Protein AF-A0A947RHH9-F1 (afdb_monomer_lite)

Structure (mmCIF, N/CA/C/O backbone):
data_AF-A0A947RHH9-F1
#
_entry.id   AF-A0A947RHH9-F1
#
loop_
_atom_site.group_PDB
_atom_site.id
_atom_site.type_symbol
_atom_site.label_atom_id
_atom_site.label_alt_id
_atom_site.label_comp_id
_atom_site.label_asym_id
_atom_site.label_entity_id
_atom_site.label_seq_id
_atom_site.pdbx_PDB_ins_code
_atom_site.Cartn_x
_atom_site.Cartn_y
_atom_site.Cartn_z
_atom_site.occupancy
_atom_site.B_iso_or_equiv
_atom_site.auth_seq_id
_atom_site.auth_comp_id
_atom_site.auth_asym_id
_atom_site.auth_atom_id
_atom_site.pdbx_PDB_model_num
ATOM 1 N N . MET A 1 1 ? 3.949 0.072 -27.969 1.00 43.47 1 MET A N 1
ATOM 2 C CA . MET A 1 1 ? 3.757 -1.291 -27.431 1.00 43.47 1 MET A CA 1
ATOM 3 C C . MET A 1 1 ? 4.073 -1.220 -25.945 1.00 43.47 1 MET A C 1
ATOM 5 O O . MET A 1 1 ? 5.191 -0.847 -25.631 1.00 43.47 1 MET A O 1
ATOM 9 N N . ALA A 1 2 ? 3.102 -1.435 -25.051 1.00 54.56 2 ALA A N 1
ATOM 10 C CA . ALA A 1 2 ? 3.373 -1.432 -23.609 1.00 54.56 2 ALA A CA 1
ATOM 11 C C . ALA A 1 2 ? 4.197 -2.675 -23.248 1.00 54.56 2 ALA A C 1
ATOM 13 O O . ALA A 1 2 ? 3.841 -3.782 -23.668 1.00 54.56 2 ALA A O 1
ATOM 14 N N . SER A 1 3 ? 5.292 -2.489 -22.517 1.00 66.56 3 SER A N 1
ATOM 15 C CA . SER A 1 3 ? 6.204 -3.573 -22.138 1.00 66.56 3 SER A CA 1
ATOM 16 C C . SER A 1 3 ? 5.485 -4.575 -21.224 1.00 66.56 3 SER A C 1
ATOM 18 O O . SER A 1 3 ? 4.629 -4.181 -20.433 1.00 66.56 3 SER A O 1
ATOM 20 N N . GLU A 1 4 ? 5.823 -5.868 -21.274 1.00 70.56 4 GLU A N 1
ATOM 21 C CA . GLU A 1 4 ? 5.223 -6.898 -20.394 1.00 70.56 4 GLU A CA 1
ATOM 22 C C . GLU A 1 4 ? 5.277 -6.524 -18.903 1.00 70.56 4 GLU A C 1
ATOM 24 O O . GLU A 1 4 ? 4.344 -6.810 -18.152 1.00 70.56 4 GLU A O 1
ATOM 29 N N . ALA A 1 5 ? 6.323 -5.803 -18.491 1.00 71.81 5 ALA A N 1
ATOM 30 C CA . ALA A 1 5 ? 6.461 -5.254 -17.146 1.00 71.81 5 ALA A CA 1
ATOM 31 C C . ALA A 1 5 ? 5.322 -4.291 -16.763 1.00 71.81 5 ALA A C 1
ATOM 33 O O . ALA A 1 5 ? 4.863 -4.311 -15.625 1.00 71.81 5 ALA A O 1
ATOM 34 N N . GLU A 1 6 ? 4.825 -3.481 -17.701 1.00 74.62 6 GLU A N 1
ATOM 35 C CA . GLU A 1 6 ? 3.736 -2.531 -17.452 1.00 74.62 6 GLU A CA 1
ATOM 36 C C . GLU A 1 6 ? 2.391 -3.241 -17.316 1.00 74.62 6 GLU A C 1
ATOM 38 O O . GLU A 1 6 ? 1.621 -2.921 -16.416 1.00 74.62 6 GLU A O 1
ATOM 43 N N . LYS A 1 7 ? 2.136 -4.261 -18.144 1.00 79.94 7 LYS A N 1
ATOM 44 C CA . LYS A 1 7 ? 0.928 -5.092 -18.018 1.00 79.94 7 LYS A CA 1
ATOM 45 C C . LYS A 1 7 ? 0.902 -5.852 -16.694 1.00 79.94 7 LYS A C 1
ATOM 47 O O . LYS A 1 7 ? -0.148 -5.983 -16.068 1.00 79.94 7 LYS A O 1
ATOM 52 N N . LYS A 1 8 ? 2.063 -6.347 -16.257 1.00 81.38 8 LYS A N 1
ATOM 53 C CA . LYS A 1 8 ? 2.199 -7.054 -14.982 1.00 81.38 8 LYS A CA 1
ATOM 54 C C . LYS A 1 8 ? 1.969 -6.110 -13.803 1.00 81.38 8 LYS A C 1
ATOM 56 O O . LYS A 1 8 ? 1.177 -6.433 -12.927 1.00 81.38 8 LYS A O 1
ATOM 61 N N . LEU A 1 9 ? 2.573 -4.920 -13.844 1.00 81.25 9 LEU A N 1
ATOM 62 C CA . LEU A 1 9 ? 2.354 -3.848 -12.871 1.00 81.25 9 LEU A CA 1
ATOM 63 C C . LEU A 1 9 ? 0.873 -3.473 -12.771 1.00 81.25 9 LEU A C 1
ATOM 65 O O . LEU A 1 9 ? 0.335 -3.367 -11.675 1.00 81.25 9 LEU A O 1
ATOM 69 N N . GLU A 1 10 ? 0.206 -3.301 -13.910 1.00 85.88 10 GLU A N 1
ATOM 70 C CA . GLU A 1 10 ? -1.208 -2.948 -13.948 1.00 85.88 10 GLU A CA 1
ATOM 71 C C . GLU A 1 10 ? -2.089 -4.034 -13.342 1.00 85.88 10 GLU A C 1
ATOM 73 O O . GLU A 1 10 ? -2.969 -3.740 -12.531 1.00 85.88 10 GLU A O 1
ATOM 78 N N . SER A 1 11 ? -1.809 -5.298 -13.660 1.00 87.25 11 SER A N 1
ATOM 79 C CA . SER A 1 11 ? -2.517 -6.416 -13.050 1.00 87.25 11 SER A CA 1
ATOM 80 C C . SER A 1 11 ? -2.275 -6.514 -11.542 1.00 87.25 11 SER A C 1
ATOM 82 O O . SER A 1 11 ? -3.212 -6.861 -10.824 1.00 87.25 11 SER A O 1
ATOM 84 N N . ASP A 1 12 ? -1.059 -6.255 -11.063 1.00 85.69 12 ASP A N 1
ATOM 85 C CA . ASP A 1 12 ? -0.719 -6.302 -9.637 1.00 85.69 12 ASP A CA 1
ATOM 86 C C . ASP A 1 12 ? -1.417 -5.178 -8.868 1.00 85.69 12 ASP A C 1
ATOM 88 O O . ASP A 1 12 ? -2.119 -5.431 -7.890 1.00 85.69 12 ASP A O 1
ATOM 92 N N . VAL A 1 13 ? -1.327 -3.944 -9.372 1.00 87.38 13 VAL A N 1
ATOM 93 C CA . VAL A 1 13 ? -1.994 -2.775 -8.783 1.00 87.38 13 VAL A CA 1
ATOM 94 C C . VAL A 1 13 ? -3.509 -2.959 -8.794 1.00 87.38 13 VAL A C 1
ATOM 96 O O . VAL A 1 13 ? -4.170 -2.665 -7.801 1.00 87.38 13 VAL A O 1
ATOM 99 N N . LYS A 1 14 ? -4.076 -3.499 -9.877 1.00 88.12 14 LYS A N 1
ATOM 100 C CA . LYS A 1 14 ? -5.506 -3.807 -9.950 1.00 88.12 14 LYS A CA 1
ATOM 101 C C . LYS A 1 14 ? -5.931 -4.808 -8.887 1.00 88.12 14 LYS A C 1
ATOM 103 O O . LYS A 1 14 ? -6.891 -4.540 -8.173 1.00 88.12 14 LYS A O 1
ATOM 108 N N . LYS A 1 15 ? -5.218 -5.929 -8.759 1.00 87.75 15 LYS A N 1
ATOM 109 C CA . LYS A 1 15 ? -5.502 -6.938 -7.729 1.00 87.75 15 LYS A CA 1
ATOM 110 C C . LYS A 1 15 ? -5.378 -6.347 -6.333 1.00 87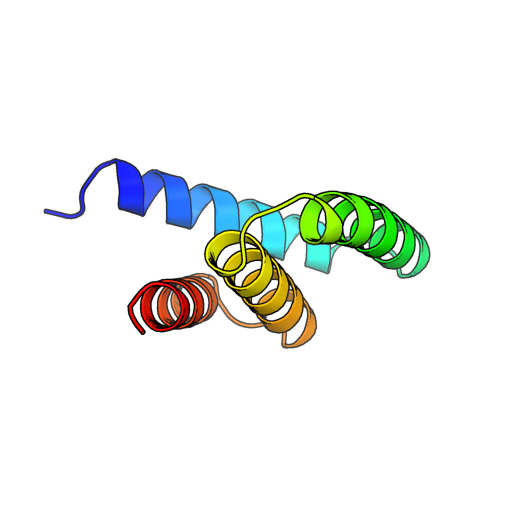.75 15 LYS A C 1
ATOM 112 O O . LYS A 1 15 ? -6.245 -6.578 -5.502 1.00 87.75 15 LYS A O 1
ATOM 117 N N . PHE A 1 16 ? -4.338 -5.554 -6.093 1.00 86.88 16 PHE A N 1
ATOM 118 C CA . PHE A 1 16 ? -4.127 -4.896 -4.814 1.00 86.88 16 PHE A CA 1
ATOM 119 C C . PHE A 1 16 ? -5.294 -3.979 -4.450 1.00 86.88 16 PHE A C 1
ATOM 121 O O . PHE A 1 16 ? -5.835 -4.094 -3.358 1.00 86.88 16 PHE A O 1
ATOM 128 N N . LEU A 1 17 ? -5.697 -3.085 -5.357 1.00 87.44 17 LEU A N 1
ATOM 129 C CA . LEU A 1 17 ? -6.785 -2.135 -5.116 1.00 87.44 17 LEU A CA 1
ATOM 130 C C . LEU A 1 17 ? -8.127 -2.845 -4.924 1.00 87.44 17 LEU A C 1
ATOM 132 O O . LEU A 1 17 ? -8.896 -2.462 -4.046 1.00 87.44 17 LEU A O 1
ATOM 136 N N . ASP A 1 18 ? -8.391 -3.885 -5.713 1.00 87.50 18 ASP A N 1
ATOM 137 C CA . ASP A 1 18 ? -9.617 -4.678 -5.625 1.00 87.50 18 ASP A CA 1
ATOM 138 C C . ASP A 1 18 ? -9.708 -5.415 -4.282 1.00 87.50 18 ASP A C 1
ATOM 140 O O . ASP A 1 18 ? -10.690 -5.259 -3.554 1.00 87.50 18 ASP A O 1
ATOM 144 N N . VAL A 1 19 ? -8.626 -6.096 -3.884 1.00 86.56 19 VAL A N 1
ATOM 145 C CA . VAL A 1 19 ? -8.515 -6.758 -2.578 1.00 86.56 19 VAL A CA 1
ATOM 146 C C . VAL A 1 19 ? -8.621 -5.729 -1.456 1.00 86.56 19 VAL A C 1
ATOM 148 O O . VAL A 1 19 ? -9.461 -5.867 -0.572 1.00 86.56 19 VAL A O 1
ATOM 151 N N . TYR A 1 20 ? -7.842 -4.649 -1.499 1.00 86.06 20 TYR A N 1
ATOM 152 C CA . TYR A 1 20 ? -7.849 -3.624 -0.455 1.00 86.06 20 TYR A CA 1
ATOM 153 C C . TYR A 1 20 ? -9.221 -2.962 -0.304 1.00 86.06 20 TYR A C 1
ATOM 155 O O . TYR A 1 20 ? -9.620 -2.625 0.808 1.00 86.06 20 TYR A O 1
ATOM 163 N N . LYS A 1 21 ? -9.995 -2.819 -1.383 1.00 84.56 21 LYS A N 1
ATOM 164 C CA . LYS A 1 21 ? -11.364 -2.296 -1.319 1.00 84.56 21 LYS A CA 1
ATOM 165 C C . LYS A 1 21 ? -12.309 -3.224 -0.552 1.00 84.56 21 LYS A C 1
ATOM 167 O O . LYS A 1 21 ? -13.143 -2.718 0.197 1.00 84.56 21 LYS A O 1
ATOM 172 N N . VAL A 1 22 ? -12.173 -4.542 -0.713 1.00 86.38 22 VAL A N 1
ATOM 173 C CA . VAL A 1 22 ? -13.024 -5.542 -0.041 1.00 86.38 22 VAL A CA 1
ATOM 174 C C . VAL A 1 22 ? -12.510 -5.961 1.340 1.00 86.38 22 VAL A C 1
ATOM 176 O O . VAL A 1 22 ? -13.253 -6.576 2.101 1.00 86.38 22 VAL A O 1
ATOM 179 N N . LEU A 1 23 ? -11.265 -5.619 1.697 1.00 85.50 23 LEU A N 1
ATOM 180 C CA . LEU A 1 23 ? -10.719 -5.887 3.028 1.00 85.50 23 LEU A CA 1
ATOM 181 C C . LEU A 1 23 ? -11.455 -5.083 4.112 1.00 85.50 23 LEU A C 1
ATOM 183 O O . LEU A 1 23 ? -11.611 -3.858 4.025 1.00 85.50 23 LEU A O 1
ATOM 187 N N . SER A 1 24 ? -11.819 -5.777 5.191 1.00 87.88 24 SER A N 1
ATOM 188 C CA . SER A 1 24 ? -12.295 -5.176 6.440 1.00 87.88 24 SER A CA 1
ATOM 189 C C . SER A 1 24 ? -11.228 -4.276 7.070 1.00 87.88 24 SER A C 1
ATOM 191 O O . SER A 1 24 ? -10.032 -4.457 6.838 1.00 87.88 24 SER A O 1
ATOM 193 N N . ALA A 1 25 ? -11.644 -3.332 7.919 1.00 85.00 25 ALA A N 1
ATOM 194 C CA . ALA A 1 25 ? -10.730 -2.417 8.613 1.00 85.00 25 ALA A CA 1
ATOM 195 C C . ALA A 1 25 ? -9.613 -3.152 9.382 1.00 85.00 25 ALA A C 1
ATOM 197 O O . ALA A 1 25 ? -8.459 -2.735 9.350 1.00 85.00 25 ALA A O 1
ATOM 198 N N . GLU A 1 26 ? -9.943 -4.285 10.002 1.00 87.75 26 GLU A N 1
ATOM 199 C CA . GLU A 1 26 ? -8.994 -5.120 10.742 1.00 87.75 26 GLU A CA 1
ATOM 200 C C . GLU A 1 26 ? -7.944 -5.762 9.821 1.00 87.75 26 GLU A C 1
ATOM 202 O O . GLU A 1 26 ? -6.744 -5.699 10.083 1.00 87.75 26 GLU A O 1
ATOM 207 N N . ALA A 1 27 ? -8.380 -6.285 8.673 1.00 87.62 27 ALA A N 1
ATOM 208 C CA . ALA A 1 27 ? -7.487 -6.885 7.691 1.00 87.62 27 ALA A CA 1
ATOM 209 C C . ALA A 1 27 ? -6.612 -5.831 6.988 1.00 87.62 27 ALA A C 1
ATOM 211 O O . ALA A 1 27 ? -5.439 -6.086 6.721 1.00 87.62 27 ALA A O 1
ATOM 212 N N . LYS A 1 28 ? -7.137 -4.617 6.762 1.00 87.25 28 LYS A N 1
ATOM 213 C CA . LYS A 1 28 ? -6.340 -3.460 6.315 1.00 87.25 28 LYS A CA 1
ATOM 214 C C . LYS A 1 28 ? -5.263 -3.105 7.331 1.00 87.25 28 LYS A C 1
ATOM 216 O O . LYS A 1 28 ? -4.111 -2.944 6.945 1.00 87.25 28 LYS A O 1
ATOM 221 N N . ALA A 1 29 ? -5.608 -3.048 8.616 1.00 87.81 29 ALA A N 1
ATOM 222 C CA . ALA A 1 29 ? -4.652 -2.754 9.679 1.00 87.81 29 ALA A CA 1
ATOM 223 C C . ALA A 1 29 ? -3.550 -3.823 9.775 1.00 87.81 29 ALA A C 1
ATOM 225 O O . ALA A 1 29 ? -2.374 -3.478 9.885 1.00 87.81 29 ALA A O 1
ATOM 226 N N . GLN A 1 30 ? -3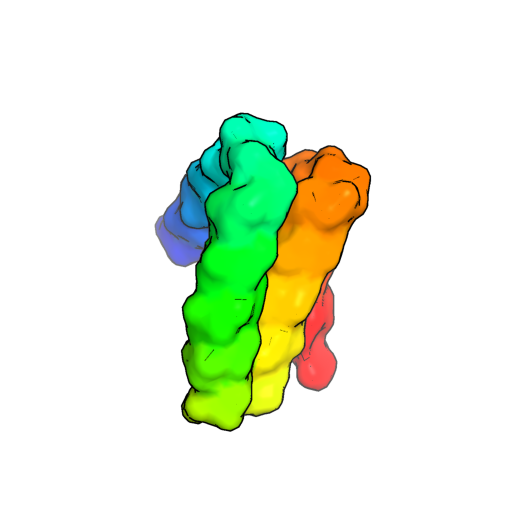.897 -5.111 9.668 1.00 88.62 30 GLN A N 1
ATOM 227 C CA . GLN A 1 30 ? -2.904 -6.189 9.620 1.00 88.62 30 GLN A CA 1
ATOM 228 C C . GLN A 1 30 ? -2.007 -6.093 8.386 1.00 88.62 30 GLN A C 1
ATOM 230 O O . GLN A 1 30 ? -0.789 -6.230 8.497 1.00 88.62 30 GLN A O 1
ATOM 235 N N . PHE A 1 31 ? -2.596 -5.832 7.221 1.00 86.62 31 PHE A N 1
ATOM 236 C CA . PHE A 1 31 ? -1.856 -5.672 5.979 1.00 86.62 31 PHE A CA 1
ATOM 237 C C . PHE A 1 31 ? -0.887 -4.490 6.058 1.00 86.62 31 PHE A C 1
ATOM 239 O O . PHE A 1 31 ? 0.292 -4.633 5.753 1.00 86.62 31 PHE A O 1
ATOM 246 N N . GLU A 1 32 ? -1.346 -3.342 6.554 1.00 86.31 32 GLU A N 1
ATOM 247 C CA . GLU A 1 32 ? -0.511 -2.168 6.796 1.00 86.31 32 GLU A CA 1
ATOM 248 C C . GLU A 1 32 ? 0.592 -2.445 7.813 1.00 86.31 32 GLU A C 1
ATOM 250 O O . GLU A 1 32 ? 1.716 -2.003 7.607 1.00 86.31 32 GLU A O 1
ATOM 255 N N . ALA A 1 33 ? 0.327 -3.204 8.877 1.00 88.12 33 ALA A N 1
ATOM 256 C CA . ALA A 1 33 ? 1.343 -3.570 9.859 1.00 88.12 33 ALA A CA 1
ATOM 257 C C . ALA A 1 33 ? 2.442 -4.458 9.250 1.00 88.12 33 ALA A C 1
ATOM 259 O O . ALA A 1 33 ? 3.628 -4.191 9.460 1.00 88.12 33 ALA A O 1
ATOM 260 N N . GLN A 1 34 ? 2.066 -5.470 8.459 1.00 86.94 34 GLN A N 1
ATOM 261 C CA . GLN A 1 34 ? 3.024 -6.323 7.748 1.00 86.94 34 GLN A CA 1
ATOM 262 C C . GLN A 1 34 ? 3.826 -5.518 6.726 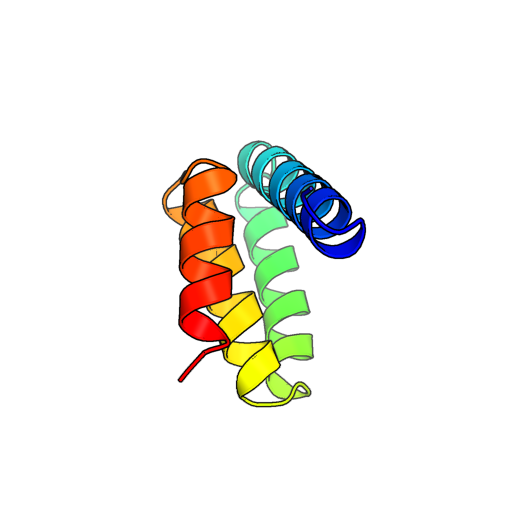1.00 86.94 34 GLN A C 1
ATOM 264 O O . GLN A 1 34 ? 5.056 -5.571 6.702 1.00 86.94 34 GLN A O 1
ATOM 269 N N . LEU A 1 35 ? 3.129 -4.709 5.934 1.00 85.19 35 LEU A N 1
ATOM 270 C CA . LEU A 1 35 ? 3.721 -3.908 4.878 1.00 85.19 35 LEU A CA 1
ATOM 271 C C . LEU A 1 35 ? 4.619 -2.804 5.449 1.00 85.19 35 LEU A C 1
ATOM 273 O O . LEU A 1 35 ? 5.661 -2.523 4.879 1.00 85.19 35 LEU A O 1
ATOM 277 N N . ASN A 1 36 ? 4.312 -2.253 6.625 1.00 84.12 36 ASN A N 1
ATOM 278 C CA . ASN A 1 36 ? 5.192 -1.331 7.347 1.00 84.12 36 ASN A CA 1
ATOM 279 C C . ASN A 1 36 ? 6.454 -2.040 7.886 1.00 84.12 36 ASN A C 1
ATOM 281 O O . ASN A 1 36 ? 7.539 -1.457 7.907 1.00 84.12 36 ASN A O 1
ATOM 285 N N . GLY A 1 37 ? 6.344 -3.313 8.281 1.00 85.88 37 GLY A N 1
ATOM 286 C CA . GLY A 1 37 ? 7.493 -4.158 8.619 1.00 85.88 37 GLY A CA 1
ATOM 287 C C . GLY A 1 37 ? 8.438 -4.376 7.434 1.00 85.88 37 GLY A C 1
ATOM 288 O O . GLY A 1 37 ? 9.654 -4.245 7.588 1.00 85.88 37 GLY A O 1
ATOM 289 N N . GLU A 1 38 ? 7.877 -4.630 6.253 1.00 83.62 38 GLU A N 1
ATOM 290 C CA . GLU A 1 38 ? 8.619 -4.771 4.993 1.00 83.62 38 GLU A CA 1
ATOM 291 C C . GLU A 1 38 ? 9.191 -3.428 4.519 1.00 83.62 38 GLU A C 1
ATOM 293 O O . GLU A 1 38 ? 10.375 -3.345 4.203 1.00 83.62 38 GLU A O 1
ATOM 298 N N . ILE A 1 39 ? 8.401 -2.345 4.567 1.00 82.19 39 ILE A N 1
ATOM 299 C CA . ILE A 1 39 ? 8.837 -0.969 4.278 1.00 82.19 39 ILE A CA 1
ATOM 300 C C . ILE A 1 39 ? 10.074 -0.658 5.103 1.00 82.19 39 ILE A C 1
ATOM 302 O O . ILE A 1 39 ? 11.060 -0.225 4.532 1.00 82.19 39 ILE A O 1
ATOM 306 N N . LYS A 1 40 ? 10.082 -0.900 6.419 1.00 81.25 40 LYS A N 1
ATOM 307 C CA . LYS A 1 40 ? 11.242 -0.588 7.275 1.00 81.25 40 LYS A CA 1
ATOM 308 C C . LYS A 1 40 ? 12.543 -1.234 6.795 1.00 81.25 40 LYS A C 1
ATOM 310 O O . LYS A 1 40 ? 13.587 -0.595 6.923 1.00 81.25 40 LYS A O 1
ATOM 315 N N . LYS A 1 41 ? 12.465 -2.444 6.236 1.00 85.56 41 LYS A N 1
ATOM 316 C CA . LYS A 1 41 ? 13.600 -3.209 5.698 1.00 85.56 41 LYS A CA 1
ATOM 317 C C . LYS A 1 41 ? 13.932 -2.872 4.242 1.00 85.56 41 LYS A C 1
ATOM 319 O O . LYS A 1 41 ? 15.011 -3.224 3.783 1.00 85.56 41 LYS A O 1
ATOM 324 N N . ALA A 1 42 ? 13.020 -2.222 3.527 1.00 82.44 42 ALA A N 1
ATOM 325 C CA . ALA A 1 42 ? 13.172 -1.905 2.117 1.00 82.44 42 ALA A CA 1
ATOM 326 C C . ALA A 1 42 ? 13.947 -0.596 1.882 1.00 82.44 42 ALA A C 1
ATOM 328 O O . ALA A 1 42 ? 13.957 0.314 2.720 1.00 82.44 42 ALA A O 1
ATOM 329 N N . ASP A 1 43 ? 14.547 -0.475 0.699 1.00 84.81 43 ASP A N 1
ATOM 330 C CA . ASP A 1 43 ? 15.197 0.747 0.222 1.00 84.81 43 ASP A CA 1
ATOM 331 C C . ASP A 1 43 ? 14.218 1.921 0.110 1.00 84.81 43 ASP A C 1
ATOM 333 O O . ASP A 1 43 ? 13.013 1.735 -0.074 1.00 84.81 43 ASP A O 1
ATOM 337 N N . GLU A 1 44 ? 14.728 3.153 0.152 1.00 82.81 44 GLU A N 1
ATOM 338 C CA . GLU A 1 44 ? 13.913 4.376 0.081 1.00 82.81 44 GLU A CA 1
ATOM 339 C C . GLU A 1 44 ? 12.970 4.401 -1.126 1.00 82.81 44 GLU A C 1
ATOM 341 O O . GLU A 1 44 ? 11.808 4.794 -1.004 1.00 82.81 44 GLU A O 1
ATOM 346 N N . ARG A 1 45 ? 13.431 3.904 -2.279 1.00 81.06 45 ARG A N 1
ATOM 347 C CA . ARG A 1 45 ? 12.608 3.787 -3.487 1.00 81.06 45 ARG A CA 1
ATOM 348 C C . ARG A 1 45 ? 11.419 2.848 -3.281 1.00 81.06 45 ARG A C 1
ATOM 350 O O . ARG A 1 45 ? 10.291 3.191 -3.634 1.00 81.06 45 ARG A O 1
ATOM 357 N N . SER A 1 46 ? 11.664 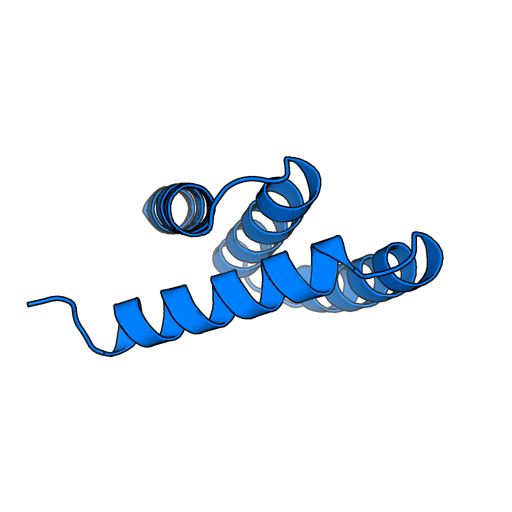1.689 -2.680 1.00 82.88 46 SER A N 1
ATOM 358 C CA . SER A 1 46 ? 10.644 0.680 -2.392 1.00 82.88 46 SER A CA 1
ATOM 359 C C . SER A 1 46 ? 9.677 1.162 -1.311 1.00 82.88 46 SER A C 1
ATOM 361 O O . SER A 1 46 ? 8.466 1.028 -1.473 1.00 82.88 46 SER A O 1
ATOM 363 N N . LYS A 1 47 ? 10.176 1.825 -0.259 1.00 85.94 47 LYS A N 1
ATOM 364 C CA . LYS A 1 47 ? 9.343 2.488 0.761 1.00 85.94 47 LYS A CA 1
ATOM 365 C C . LYS A 1 47 ? 8.357 3.456 0.119 1.00 85.94 47 LYS A C 1
ATOM 367 O O . LYS A 1 47 ? 7.159 3.390 0.382 1.00 85.94 47 LYS A O 1
ATOM 372 N N . LYS A 1 48 ? 8.857 4.330 -0.755 1.00 85.06 48 LYS A N 1
ATOM 373 C CA . LYS A 1 48 ? 8.053 5.334 -1.460 1.00 85.06 48 LYS A CA 1
ATOM 374 C C . LYS A 1 48 ? 7.008 4.677 -2.359 1.00 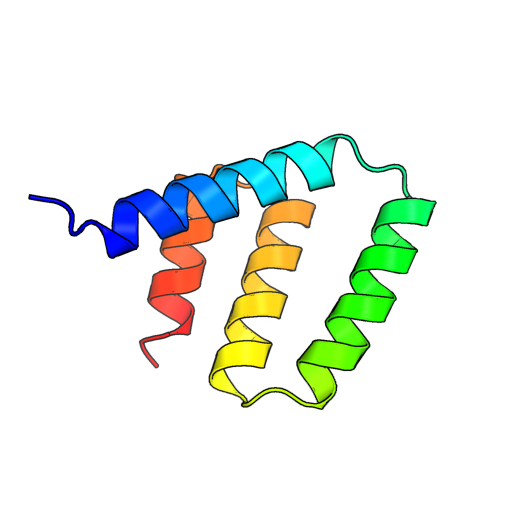85.06 48 LYS A C 1
ATOM 376 O O . LYS A 1 48 ? 5.856 5.094 -2.351 1.00 85.06 48 LYS A O 1
ATOM 381 N N . TYR A 1 49 ? 7.390 3.615 -3.068 1.00 85.12 49 TYR A N 1
ATOM 382 C CA . TYR A 1 49 ? 6.480 2.831 -3.901 1.00 85.12 49 TYR A CA 1
ATOM 383 C C . TYR A 1 49 ? 5.321 2.244 -3.081 1.00 85.12 49 TYR A C 1
ATOM 385 O O . TYR A 1 49 ? 4.155 2.461 -3.408 1.00 85.12 49 TYR A O 1
ATOM 393 N N . TYR A 1 50 ? 5.624 1.565 -1.975 1.00 85.50 50 TYR A N 1
ATOM 394 C CA . TYR A 1 50 ? 4.611 0.962 -1.113 1.00 85.50 50 TYR A CA 1
ATOM 395 C C . TYR A 1 50 ? 3.690 1.990 -0.448 1.00 85.50 50 TYR A C 1
ATOM 397 O O . TYR A 1 50 ? 2.478 1.785 -0.407 1.00 85.50 50 TYR A O 1
ATOM 405 N N . LEU A 1 51 ? 4.242 3.110 0.033 1.00 86.44 51 LEU A N 1
ATOM 406 C CA . LEU A 1 51 ? 3.460 4.205 0.613 1.00 86.44 51 LEU A CA 1
ATOM 407 C C . LEU A 1 51 ? 2.475 4.786 -0.404 1.00 86.44 51 LEU A C 1
ATOM 409 O O . LEU A 1 51 ? 1.306 4.985 -0.083 1.00 86.44 51 LEU A O 1
ATOM 413 N N . VAL A 1 52 ? 2.923 5.002 -1.641 1.00 88.75 52 VAL A N 1
ATOM 414 C CA . VAL A 1 52 ? 2.086 5.539 -2.722 1.00 88.75 52 VAL A CA 1
ATOM 415 C C . VAL A 1 52 ? 0.994 4.551 -3.124 1.00 88.75 52 VAL A C 1
ATOM 417 O O . VAL A 1 52 ? -0.143 4.969 -3.340 1.00 88.75 52 VAL A O 1
ATOM 420 N N . LEU A 1 53 ? 1.302 3.252 -3.179 1.00 86.75 53 LEU A N 1
ATOM 421 C CA . LEU A 1 53 ? 0.322 2.205 -3.477 1.00 86.75 53 LEU A CA 1
ATOM 422 C C . LEU A 1 53 ? -0.766 2.130 -2.394 1.00 86.75 53 LEU A C 1
ATOM 424 O O . LEU A 1 53 ? -1.956 2.127 -2.710 1.00 86.75 53 LEU A O 1
ATOM 428 N N . LEU A 1 54 ? -0.364 2.133 -1.120 1.00 87.44 54 LEU A N 1
ATOM 429 C CA . LEU A 1 54 ? -1.281 2.168 0.022 1.00 87.44 54 LEU A CA 1
ATOM 430 C C . LEU A 1 54 ? -2.151 3.421 0.010 1.00 87.44 54 LEU A C 1
ATOM 432 O O . LEU A 1 54 ? -3.359 3.342 0.216 1.00 87.44 54 LEU A O 1
ATOM 436 N N . GLN A 1 55 ? -1.546 4.578 -0.245 1.00 87.25 55 GLN A N 1
ATOM 437 C CA . GLN A 1 55 ? -2.267 5.841 -0.275 1.00 87.25 55 GLN A CA 1
ATOM 438 C C . GLN A 1 55 ? -3.268 5.883 -1.431 1.00 87.25 55 GLN A C 1
ATOM 440 O O . GLN A 1 55 ? -4.401 6.295 -1.220 1.00 87.25 55 GLN A O 1
ATOM 445 N N . ALA A 1 56 ? -2.904 5.386 -2.616 1.00 88.81 56 ALA A N 1
ATOM 446 C CA . ALA A 1 56 ? -3.825 5.258 -3.744 1.00 88.81 56 ALA A CA 1
ATOM 447 C C . ALA A 1 56 ? -5.006 4.324 -3.426 1.00 88.81 56 ALA A C 1
ATOM 449 O O . ALA A 1 56 ? -6.138 4.609 -3.812 1.00 88.81 56 ALA A O 1
ATOM 450 N N . ALA A 1 57 ? -4.765 3.242 -2.683 1.00 87.19 57 ALA A N 1
ATOM 451 C CA . ALA A 1 57 ? -5.817 2.326 -2.252 1.00 87.19 57 ALA A CA 1
ATOM 452 C C . ALA A 1 57 ? -6.753 2.930 -1.202 1.00 87.19 57 ALA A C 1
ATOM 454 O O . ALA A 1 57 ? -7.957 2.682 -1.243 1.00 87.19 57 ALA A O 1
ATOM 455 N N . LYS A 1 58 ? -6.222 3.757 -0.296 1.00 85.94 58 LYS A N 1
ATOM 456 C CA . LYS A 1 58 ? -7.013 4.523 0.678 1.00 85.94 58 LYS A CA 1
ATOM 457 C C . LYS A 1 58 ? -7.839 5.632 0.025 1.00 85.94 58 LYS A C 1
ATOM 459 O O . LYS A 1 58 ? -8.991 5.807 0.405 1.00 85.94 58 LYS A O 1
ATOM 464 N N . ASP A 1 59 ? -7.278 6.323 -0.968 1.00 85.88 59 ASP A N 1
ATOM 465 C CA . ASP A 1 59 ? -7.969 7.341 -1.782 1.00 85.88 59 ASP A CA 1
ATOM 466 C C . ASP A 1 59 ? -9.085 6.737 -2.656 1.00 85.88 59 ASP A C 1
ATOM 468 O O . ASP A 1 59 ? -9.926 7.465 -3.178 1.00 85.88 59 ASP A O 1
ATOM 472 N N . GLY A 1 60 ? -9.071 5.417 -2.882 1.00 82.50 60 GLY A N 1
ATOM 473 C CA . GLY A 1 60 ? -9.944 4.772 -3.863 1.00 82.50 60 GLY A CA 1
ATOM 474 C C . GLY A 1 60 ? -9.590 5.136 -5.309 1.00 82.50 60 GLY A C 1
ATOM 475 O O . GLY A 1 60 ? -10.466 5.139 -6.174 1.00 82.50 60 GLY A O 1
ATOM 476 N N . CYS A 1 61 ? -8.321 5.460 -5.583 1.00 84.44 61 CYS A N 1
ATOM 477 C CA . CYS A 1 61 ? -7.848 5.779 -6.926 1.00 84.44 61 CYS A CA 1
ATOM 478 C C . CYS A 1 61 ? -8.055 4.607 -7.895 1.00 84.44 61 CYS A C 1
ATOM 480 O O . CYS A 1 61 ? -7.889 3.439 -7.544 1.00 84.44 61 CYS A O 1
ATOM 482 N N . SER A 1 62 ? -8.314 4.931 -9.162 1.00 85.56 62 SER A N 1
ATOM 483 C CA . SER A 1 62 ? -8.287 3.944 -10.243 1.00 85.56 62 SER A CA 1
ATOM 484 C C . SER A 1 62 ? -6.874 3.398 -10.463 1.00 85.56 62 SER A C 1
ATOM 486 O O . SER A 1 62 ? -5.880 4.084 -10.219 1.00 85.56 62 SER A O 1
ATOM 488 N N . VAL A 1 63 ? -6.795 2.187 -11.015 1.00 85.06 63 VAL A N 1
ATOM 489 C CA . VAL A 1 63 ? -5.544 1.490 -11.358 1.00 85.06 63 VAL A CA 1
ATOM 490 C C . VAL A 1 63 ? -4.579 2.388 -12.138 1.00 85.06 63 VAL A C 1
ATOM 492 O O . VAL A 1 63 ? -3.415 2.510 -11.767 1.00 85.06 63 VAL A O 1
ATOM 495 N N . GLU A 1 64 ? -5.069 3.092 -13.159 1.00 85.12 64 GLU A N 1
ATOM 496 C CA . GLU A 1 64 ? -4.262 4.016 -13.967 1.00 85.12 64 GLU A CA 1
ATOM 497 C C . GLU A 1 64 ? -3.690 5.181 -13.146 1.00 85.12 64 GLU A C 1
ATOM 499 O O . GLU A 1 64 ? -2.523 5.540 -13.301 1.00 85.12 64 GLU A O 1
ATOM 504 N N . GLN A 1 65 ? -4.481 5.746 -12.226 1.00 87.31 65 GLN A N 1
ATOM 505 C CA . GLN A 1 65 ? -4.027 6.828 -11.350 1.00 87.31 65 GLN A CA 1
ATOM 506 C C . GLN A 1 65 ? -2.969 6.330 -10.365 1.00 87.31 65 GLN A C 1
ATOM 508 O O . GLN A 1 65 ? -1.949 6.991 -10.172 1.00 87.31 65 GLN A O 1
ATOM 513 N N . ALA A 1 66 ? -3.180 5.150 -9.779 1.00 87.12 66 ALA A N 1
ATOM 514 C CA . ALA A 1 66 ? -2.213 4.518 -8.893 1.00 87.12 66 ALA A CA 1
ATOM 515 C C . ALA A 1 66 ? -0.889 4.253 -9.628 1.00 87.12 66 ALA A C 1
ATOM 517 O O . ALA A 1 66 ? 0.163 4.681 -9.162 1.00 87.12 66 ALA A O 1
ATOM 518 N N . ILE A 1 67 ? -0.927 3.652 -10.820 1.00 86.44 67 ILE A N 1
ATOM 519 C CA . ILE A 1 67 ? 0.268 3.406 -11.645 1.00 86.44 67 ILE A CA 1
ATOM 520 C C . ILE A 1 67 ? 0.965 4.708 -12.020 1.00 86.44 67 ILE A C 1
ATOM 522 O O . ILE A 1 67 ? 2.189 4.782 -11.944 1.00 86.44 67 ILE A O 1
ATOM 526 N N . SER A 1 68 ? 0.211 5.740 -12.398 1.00 86.12 68 SER A N 1
ATOM 527 C CA . SER A 1 68 ? 0.771 7.053 -12.717 1.00 86.12 68 SER A CA 1
ATOM 528 C C . SER A 1 68 ? 1.525 7.642 -11.517 1.00 86.12 68 SER A C 1
ATOM 530 O O . SER A 1 68 ? 2.691 8.025 -11.646 1.00 86.12 68 SER A O 1
ATOM 532 N N . ARG A 1 69 ? 0.934 7.595 -10.313 1.00 86.62 69 ARG A N 1
ATOM 533 C CA . ARG A 1 69 ? 1.586 8.033 -9.063 1.00 86.62 69 ARG A CA 1
ATOM 534 C C . ARG A 1 69 ? 2.827 7.192 -8.723 1.00 86.62 69 ARG A C 1
ATOM 536 O O 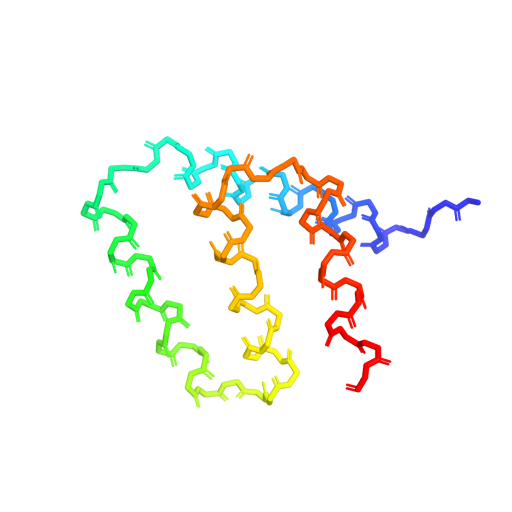. ARG A 1 69 ? 3.833 7.740 -8.263 1.00 86.62 69 ARG A O 1
ATOM 543 N N . LEU A 1 70 ? 2.796 5.881 -8.974 1.00 83.62 70 LEU A N 1
ATOM 544 C CA . LEU A 1 70 ? 3.938 4.980 -8.756 1.00 83.62 70 LEU A CA 1
ATOM 545 C C . LEU A 1 70 ? 5.086 5.264 -9.732 1.00 83.62 70 LEU A C 1
ATOM 547 O O . LEU A 1 70 ? 6.243 5.331 -9.314 1.00 83.62 70 LEU A O 1
ATOM 551 N N . LYS A 1 71 ? 4.771 5.486 -11.015 1.00 82.88 71 LYS A N 1
ATOM 552 C CA . LYS A 1 71 ? 5.743 5.873 -12.048 1.00 82.88 71 LYS A CA 1
ATOM 553 C C . LYS A 1 71 ? 6.410 7.201 -11.690 1.00 82.88 71 LYS A C 1
ATOM 555 O O . LYS A 1 71 ? 7.634 7.273 -11.694 1.00 82.88 71 LYS A O 1
ATOM 560 N N . GLN A 1 72 ? 5.632 8.202 -11.272 1.00 80.06 72 GLN A N 1
ATOM 561 C CA . GLN A 1 72 ? 6.161 9.494 -10.815 1.00 80.06 72 GLN A CA 1
ATOM 562 C C . GLN A 1 72 ? 7.049 9.369 -9.570 1.00 80.06 72 GLN A C 1
ATOM 564 O O . GLN A 1 72 ? 8.064 10.052 -9.460 1.00 80.06 72 GLN A O 1
ATOM 569 N N . SER A 1 73 ? 6.703 8.474 -8.643 1.00 72.19 73 SER A N 1
ATOM 570 C CA . SER A 1 73 ? 7.467 8.282 -7.403 1.00 72.19 73 SER A CA 1
ATOM 571 C C . SER A 1 73 ? 8.779 7.522 -7.596 1.00 72.19 73 SER A C 1
ATOM 573 O O . SER A 1 73 ? 9.672 7.650 -6.765 1.00 72.19 73 SER A O 1
ATOM 575 N N . SER A 1 74 ? 8.911 6.762 -8.687 1.00 63.22 74 SER A N 1
ATOM 576 C CA . SER A 1 74 ? 10.151 6.079 -9.078 1.00 63.22 74 SER A CA 1
ATOM 577 C C . SER A 1 74 ? 11.118 6.938 -9.901 1.00 63.22 74 SER A C 1
ATOM 579 O O . SER A 1 74 ? 12.222 6.471 -10.165 1.00 63.22 74 SER A O 1
ATOM 581 N N . GLN A 1 75 ? 10.719 8.140 -10.334 1.00 55.72 75 GLN A N 1
ATOM 582 C CA . GLN A 1 75 ? 11.469 8.953 -11.303 1.00 55.72 75 GLN A CA 1
ATOM 583 C C . GLN A 1 75 ? 12.114 10.226 -10.713 1.00 55.72 75 GLN A C 1
ATOM 585 O O . GLN A 1 75 ? 12.539 11.093 -11.474 1.00 55.72 75 GLN A O 1
ATOM 590 N N . LYS A 1 76 ? 12.192 10.352 -9.382 1.00 41.78 76 LYS A N 1
ATOM 591 C CA . LYS A 1 76 ? 12.855 11.466 -8.683 1.00 41.78 76 LYS A CA 1
ATOM 592 C C . LYS A 1 76 ? 13.922 10.974 -7.726 1.00 41.78 76 LYS A C 1
ATOM 594 O O . LYS A 1 76 ? 13.580 10.069 -6.931 1.00 41.78 76 LYS A O 1
#

Radius of gyration: 12.5 Å; chains: 1; bounding box: 28×18×38 Å

Secondary structure (DSSP, 8-state):
---HHHHHHHHHHHHHHHHHHHS-HHHHHHHHHHHHHHHHHS-HHHHHHHHHHHHHHHHT--HHHHHHHHHHHT--

Sequence (76 aa):
MASEAEKKLESDVKKFLDVYKVLSAEAKAQFEAQLNGEIKKADERSKKYYLVLLQAAKDGCSVEQAISRLKQSSQK

Foldseek 3Di:
DDDPVVVVLLVVLVVLLVCLVPDDPVRLVVVCVVVVVVLVVDDPLVVQLSVLSNVCSVVSHDSVVSVVSNVVSNPD

pLDDT: mean 82.38, std 9.36, range [41.78, 88.81]